Protein AF-A0A964EIQ7-F1 (afdb_monomer_lite)

Radius of gyration: 14.98 Å; chains: 1; bounding box: 35×28×40 Å

Secondary structure (DSSP, 8-state):
------HHHHHHHHHHH-S-HHHHHHHHHHHHHHHHH--SHHHHHHHHHHHHHHHHHHHT---HHHHH-TT-SSEEEEESSSSSSEEEEE-SS-HHHHHHHHHHTT------HHHHH-

pLDDT: mean 83.44, std 15.08, range [40.19, 96.5]

Structure (mmCIF, N/CA/C/O backbone):
data_AF-A0A964EIQ7-F1
#
_entry.id   AF-A0A964EIQ7-F1
#
loop_
_atom_site.group_PDB
_atom_site.id
_atom_site.type_symbol
_atom_site.label_atom_id
_atom_site.label_alt_id
_atom_site.label_comp_id
_atom_site.label_asym_id
_atom_site.label_entity_id
_atom_site.label_seq_id
_atom_site.pdbx_PDB_ins_code
_atom_site.Cartn_x
_atom_site.Cartn_y
_atom_site.Cartn_z
_atom_site.occupancy
_atom_site.B_iso_or_equiv
_atom_site.auth_seq_id
_atom_site.auth_comp_id
_atom_site.auth_asym_id
_atom_site.auth_atom_id
_atom_site.pdbx_PDB_model_num
ATOM 1 N N . MET A 1 1 ? 8.226 -14.740 2.831 1.00 40.19 1 MET A N 1
ATOM 2 C CA . MET A 1 1 ? 6.774 -14.662 3.129 1.00 40.19 1 MET A CA 1
ATOM 3 C C . MET A 1 1 ? 6.191 -16.061 2.980 1.00 40.19 1 MET A C 1
ATOM 5 O O . MET A 1 1 ? 6.785 -16.845 2.258 1.00 40.19 1 MET A O 1
ATOM 9 N N . GLY A 1 2 ? 5.149 -16.424 3.728 1.00 40.38 2 GLY A N 1
ATOM 10 C CA . GLY A 1 2 ? 4.694 -17.826 3.816 1.00 40.38 2 GLY A CA 1
ATOM 11 C C . GLY A 1 2 ? 4.204 -18.260 5.200 1.00 40.38 2 GLY A C 1
ATOM 12 O O . GLY A 1 2 ? 4.140 -19.450 5.494 1.00 40.38 2 GLY A O 1
ATOM 13 N N . LYS A 1 3 ? 3.872 -17.312 6.082 1.00 42.94 3 LYS A N 1
ATOM 14 C CA . LYS A 1 3 ? 3.161 -17.633 7.320 1.00 42.94 3 LYS A CA 1
ATOM 15 C C . LYS A 1 3 ? 1.674 -17.476 7.042 1.00 42.94 3 LYS A C 1
ATOM 17 O O . LYS A 1 3 ? 1.205 -16.345 7.024 1.00 42.94 3 LYS A O 1
ATOM 22 N N . LYS A 1 4 ? 0.958 -18.596 6.875 1.00 44.16 4 LYS A N 1
ATOM 23 C CA . LYS A 1 4 ? -0.509 -18.632 6.973 1.00 44.16 4 LYS A CA 1
ATOM 24 C C . LYS A 1 4 ? -0.906 -17.908 8.259 1.00 44.16 4 LYS A C 1
ATOM 26 O O . LYS A 1 4 ? -0.703 -18.431 9.355 1.00 44.16 4 LYS A O 1
ATOM 31 N N . GLN A 1 5 ? -1.400 -16.682 8.135 1.00 51.97 5 GLN A N 1
ATOM 32 C CA . GLN A 1 5 ? -2.032 -15.980 9.241 1.00 51.97 5 GLN A CA 1
ATOM 33 C C . GLN A 1 5 ? -3.416 -16.595 9.399 1.00 51.97 5 GLN A C 1
ATOM 35 O O . GLN A 1 5 ? -4.237 -16.564 8.485 1.00 51.97 5 GLN A O 1
ATOM 40 N N . ASP A 1 6 ? -3.644 -17.225 10.547 1.00 56.03 6 ASP A N 1
ATOM 41 C CA . ASP A 1 6 ? -4.929 -17.826 10.865 1.00 56.03 6 ASP A CA 1
ATOM 42 C C . ASP A 1 6 ? -5.976 -16.705 10.886 1.00 56.03 6 ASP A C 1
ATOM 44 O O . ASP A 1 6 ? -5.960 -15.846 11.772 1.00 56.03 6 ASP A O 1
ATOM 48 N N . SER A 1 7 ? -6.876 -16.67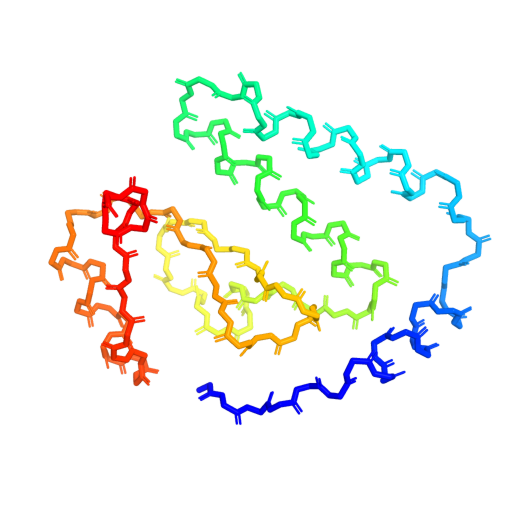1 9.894 1.00 55.25 7 SER A N 1
ATOM 49 C CA . SER A 1 7 ? -7.900 -15.622 9.763 1.00 55.25 7 SER A CA 1
ATOM 50 C C . SER A 1 7 ? -8.730 -15.467 11.043 1.00 55.25 7 SER A C 1
ATOM 52 O O . SER A 1 7 ? -9.255 -14.391 11.332 1.00 55.25 7 SER A O 1
ATOM 54 N N . ARG A 1 8 ? -8.798 -16.524 11.867 1.00 56.19 8 ARG A N 1
ATOM 55 C CA . ARG A 1 8 ? -9.430 -16.508 13.189 1.00 56.19 8 ARG A CA 1
ATOM 56 C C . ARG A 1 8 ? -8.726 -15.576 14.176 1.00 56.19 8 ARG A C 1
ATOM 58 O O . ARG A 1 8 ? -9.403 -14.968 15.000 1.00 56.19 8 ARG A O 1
ATOM 65 N N . GLU A 1 9 ? -7.403 -15.440 14.119 1.00 60.94 9 GLU A N 1
ATOM 66 C CA . GLU A 1 9 ? -6.653 -14.528 14.988 1.00 60.94 9 GLU A CA 1
ATOM 67 C C . GLU A 1 9 ? -6.847 -13.062 14.587 1.00 60.94 9 GLU A C 1
ATOM 69 O O . GLU A 1 9 ? -7.072 -12.224 15.463 1.00 60.94 9 GLU A O 1
ATOM 74 N N . GLY A 1 10 ? -6.885 -12.770 13.282 1.00 60.41 10 GLY A N 1
ATOM 75 C CA . GLY A 1 10 ? -7.226 -11.438 12.769 1.00 60.41 10 GLY A CA 1
ATOM 76 C C . GLY A 1 10 ? -8.618 -10.982 13.222 1.00 60.41 10 GLY A C 1
ATOM 77 O O . GLY A 1 10 ? -8.775 -9.875 13.734 1.00 60.41 10 GLY A O 1
ATOM 78 N N . ILE A 1 11 ? -9.618 -11.873 13.155 1.00 60.91 11 ILE A N 1
ATOM 79 C CA . ILE A 1 11 ? -10.983 -11.590 13.636 1.00 60.91 11 ILE A CA 1
ATOM 80 C C . ILE A 1 11 ? -11.012 -11.367 15.156 1.00 60.91 11 ILE A C 1
ATOM 82 O O . ILE A 1 11 ? -11.724 -10.479 15.629 1.00 60.91 11 ILE A O 1
ATOM 86 N N . ARG A 1 12 ? -10.254 -12.149 15.941 1.00 63.44 12 ARG A N 1
ATOM 87 C CA . ARG A 1 12 ? -10.167 -11.963 17.402 1.00 63.44 12 ARG A CA 1
ATOM 88 C C . ARG A 1 12 ? -9.555 -10.608 17.765 1.00 63.44 12 ARG A C 1
ATOM 90 O O . ARG A 1 12 ? -10.123 -9.915 18.605 1.00 63.44 12 ARG A O 1
ATOM 97 N N . ARG A 1 13 ? -8.457 -10.207 17.111 1.00 63.91 13 ARG A N 1
ATOM 98 C CA . ARG A 1 13 ? -7.816 -8.893 17.318 1.00 63.91 13 ARG A CA 1
ATOM 99 C C . ARG A 1 13 ? -8.731 -7.739 16.923 1.00 63.91 13 ARG A C 1
ATOM 101 O O . ARG A 1 13 ? -8.927 -6.830 17.724 1.00 63.91 13 ARG A O 1
ATOM 108 N N . TYR A 1 14 ? -9.371 -7.834 15.757 1.00 63.69 14 TYR A N 1
ATOM 109 C CA . TYR A 1 14 ? -10.361 -6.854 15.303 1.00 63.69 14 TYR A CA 1
ATOM 110 C C . TYR A 1 14 ? -11.501 -6.679 16.319 1.00 63.69 14 TYR A C 1
ATOM 112 O O . TYR A 1 14 ? -11.840 -5.563 16.709 1.00 63.69 14 TYR A O 1
ATOM 120 N N . ARG A 1 15 ? -12.072 -7.790 16.811 1.00 65.62 15 ARG A N 1
ATOM 121 C CA . ARG A 1 15 ? -13.178 -7.748 17.781 1.00 65.62 15 ARG A CA 1
ATOM 122 C C . ARG A 1 15 ? -12.779 -7.146 19.129 1.00 65.62 15 ARG A C 1
ATOM 124 O O . ARG A 1 15 ? -13.649 -6.558 19.768 1.00 65.62 15 ARG A O 1
ATOM 131 N N . ALA A 1 16 ? -11.522 -7.305 19.542 1.00 63.84 16 ALA A N 1
ATOM 132 C CA . ALA A 1 16 ? -11.009 -6.814 20.818 1.00 63.84 16 ALA A CA 1
ATOM 133 C C . ALA A 1 16 ? -10.604 -5.327 20.795 1.00 63.84 16 ALA A C 1
ATOM 135 O O . ALA A 1 16 ? -10.693 -4.676 21.832 1.00 63.84 16 ALA A O 1
ATOM 136 N N . MET A 1 17 ? -10.169 -4.788 19.647 1.00 63.94 17 MET A N 1
ATOM 137 C CA . MET A 1 17 ? -9.584 -3.437 19.576 1.00 63.94 17 MET A CA 1
ATOM 138 C C . MET A 1 17 ? -10.505 -2.362 18.992 1.00 63.94 17 MET A C 1
ATOM 140 O O . MET A 1 17 ? -10.388 -1.196 19.369 1.00 63.94 17 MET A O 1
ATOM 144 N N . VAL A 1 18 ? -11.461 -2.717 18.129 1.00 63.19 18 VAL A N 1
ATOM 145 C CA . VAL A 1 18 ? -12.310 -1.712 17.473 1.00 63.19 18 VAL A CA 1
ATOM 146 C C . VAL A 1 18 ? -13.523 -1.380 18.345 1.00 63.19 18 VAL A C 1
ATOM 148 O O . VAL A 1 18 ? -14.549 -2.068 18.298 1.00 63.19 18 VAL A O 1
ATOM 151 N N . LYS A 1 19 ? -13.383 -0.319 19.153 1.00 64.62 19 LYS A N 1
ATOM 152 C CA . LYS A 1 19 ? -14.468 0.277 19.954 1.00 64.62 19 LYS A CA 1
ATOM 153 C C . LYS A 1 19 ? -15.495 1.019 19.093 1.00 64.62 19 LYS A C 1
ATOM 155 O O . LYS A 1 19 ? -16.676 0.947 19.408 1.00 64.62 19 LYS A O 1
ATOM 160 N N . ASP A 1 20 ? -15.060 1.655 18.004 1.00 69.31 20 ASP A N 1
ATOM 161 C CA . ASP A 1 20 ? -15.918 2.462 17.127 1.00 69.31 20 ASP A CA 1
ATOM 162 C C . ASP A 1 20 ? -15.978 1.874 15.709 1.00 69.31 20 ASP A C 1
ATOM 164 O O . ASP A 1 20 ? -15.262 2.258 14.784 1.00 69.31 20 ASP A O 1
ATOM 168 N N . ARG A 1 21 ? -16.766 0.803 15.569 1.00 77.75 21 ARG A N 1
ATOM 169 C CA . ARG A 1 21 ? -16.788 -0.016 14.345 1.00 77.75 21 ARG A CA 1
ATOM 170 C C . ARG A 1 21 ? -17.443 0.693 13.167 1.00 77.75 21 ARG A C 1
ATOM 172 O O . ARG A 1 21 ? -17.077 0.399 12.035 1.00 77.75 21 ARG A O 1
ATOM 179 N N . ALA A 1 22 ? -18.405 1.575 13.426 1.00 83.69 22 ALA A N 1
ATOM 180 C CA . ALA A 1 22 ? -19.161 2.252 12.380 1.00 83.69 22 ALA A CA 1
ATOM 181 C C . ALA A 1 22 ? -18.281 3.258 11.623 1.00 83.69 22 ALA A C 1
ATOM 183 O O . ALA A 1 22 ? -18.166 3.151 10.405 1.00 83.69 22 ALA A O 1
ATOM 184 N N . ASP A 1 23 ? -17.585 4.137 12.349 1.00 86.56 23 ASP A N 1
ATOM 185 C CA . ASP A 1 23 ? -16.666 5.130 11.774 1.00 86.56 23 ASP A CA 1
ATOM 186 C C . ASP A 1 23 ? -15.521 4.469 10.987 1.00 86.56 23 ASP A C 1
ATOM 188 O O . ASP A 1 23 ? -15.213 4.862 9.861 1.00 86.56 23 ASP A O 1
ATOM 192 N N . LEU A 1 24 ? -14.929 3.396 11.526 1.00 87.12 24 LEU A N 1
ATOM 193 C CA . LEU A 1 24 ? -13.888 2.657 10.810 1.00 87.12 24 LEU A CA 1
ATOM 194 C C . LEU A 1 24 ? -14.413 2.045 9.503 1.00 87.12 24 LEU A C 1
ATOM 196 O O . LEU A 1 24 ? -13.747 2.137 8.472 1.00 87.12 24 LEU A O 1
ATOM 200 N N . VAL A 1 25 ? -15.585 1.401 9.539 1.00 88.56 25 VAL A N 1
ATOM 201 C CA . VAL A 1 25 ? -16.195 0.802 8.343 1.00 88.56 25 VAL A CA 1
ATOM 202 C C . VAL A 1 25 ? -16.499 1.876 7.304 1.00 88.56 25 VAL A C 1
ATOM 204 O O . VAL A 1 25 ? -16.230 1.659 6.122 1.00 88.56 25 VAL A O 1
ATOM 207 N N . GLU A 1 26 ? -17.000 3.036 7.725 1.00 92.25 26 GLU A N 1
ATOM 208 C CA . GLU A 1 26 ? -17.256 4.169 6.839 1.00 92.25 26 GLU A CA 1
ATOM 209 C C . GLU A 1 26 ? -15.965 4.663 6.173 1.00 92.25 26 GLU A C 1
ATOM 211 O O . GLU A 1 26 ? -15.893 4.712 4.945 1.00 92.25 26 GLU A O 1
ATOM 216 N N . LYS A 1 27 ? -14.905 4.919 6.948 1.00 93.00 27 LYS A N 1
ATOM 217 C CA . LYS A 1 27 ? -13.604 5.364 6.420 1.00 93.00 27 LYS A CA 1
ATOM 218 C C . LYS A 1 27 ? -12.981 4.358 5.453 1.00 93.00 27 LYS A C 1
ATOM 220 O O . LYS A 1 27 ? -12.526 4.742 4.377 1.00 93.00 27 LYS A O 1
ATOM 225 N N . VAL A 1 28 ? -12.993 3.067 5.797 1.00 91.75 28 VAL A N 1
ATOM 226 C CA . VAL A 1 28 ? -12.497 2.002 4.905 1.00 91.75 28 VAL A CA 1
ATOM 227 C C . VAL A 1 28 ? -13.332 1.936 3.623 1.00 91.75 28 VAL A C 1
ATOM 229 O O . VAL A 1 28 ? -12.777 1.793 2.532 1.00 91.75 28 VAL A O 1
ATOM 232 N N . THR A 1 29 ? -14.654 2.094 3.728 1.00 92.31 29 THR A N 1
ATOM 233 C CA . THR A 1 29 ? -15.558 2.121 2.567 1.00 92.31 29 THR A CA 1
ATOM 234 C C . THR A 1 29 ? -15.262 3.309 1.658 1.00 92.31 29 THR A C 1
ATOM 236 O O . THR A 1 29 ? -15.187 3.137 0.443 1.00 92.31 29 THR A O 1
ATOM 239 N N . LEU A 1 30 ? -15.055 4.501 2.223 1.00 95.62 30 LEU A N 1
ATOM 240 C CA . LEU A 1 30 ? -14.707 5.705 1.468 1.00 95.62 30 LEU A CA 1
ATOM 241 C C . LEU A 1 30 ? -13.378 5.541 0.727 1.00 95.62 30 LEU A C 1
ATOM 243 O O . LEU A 1 30 ? -13.319 5.804 -0.470 1.00 95.62 30 LEU A O 1
ATOM 247 N N . LEU A 1 31 ? -12.342 5.029 1.396 1.00 95.50 31 LEU A N 1
ATOM 248 C CA . LEU A 1 31 ? -11.051 4.763 0.754 1.00 95.50 31 LEU A CA 1
ATOM 249 C C . LEU A 1 31 ? -11.158 3.691 -0.336 1.00 95.50 31 LEU A C 1
ATOM 251 O O . LEU A 1 31 ? -10.514 3.801 -1.373 1.00 95.50 31 LEU A O 1
ATOM 255 N N . THR A 1 32 ? -11.993 2.670 -0.134 1.00 91.88 32 THR A N 1
ATOM 256 C CA . THR A 1 32 ? -12.242 1.648 -1.161 1.00 91.88 32 THR A CA 1
ATOM 257 C C . THR A 1 32 ? -12.918 2.248 -2.392 1.00 91.88 32 THR A C 1
ATOM 259 O O . THR A 1 32 ? -12.514 1.947 -3.509 1.00 91.88 32 THR A O 1
ATOM 262 N N . LYS A 1 33 ? -13.914 3.126 -2.211 1.00 94.31 33 LYS A N 1
ATOM 263 C CA . LYS A 1 33 ? -14.542 3.850 -3.327 1.00 94.31 33 LYS A CA 1
ATOM 264 C C . LYS A 1 33 ? -13.543 4.758 -4.037 1.00 94.31 33 LYS A C 1
ATOM 266 O O . LYS A 1 33 ? -13.466 4.714 -5.257 1.00 94.31 33 LYS A O 1
ATOM 271 N N . ALA A 1 34 ? -12.726 5.490 -3.282 1.00 94.81 34 ALA A N 1
ATOM 272 C CA . ALA A 1 34 ? -11.681 6.332 -3.850 1.00 94.81 34 ALA A CA 1
ATOM 273 C C . ALA A 1 34 ? -10.687 5.517 -4.697 1.00 94.81 34 ALA A C 1
ATOM 275 O O . ALA A 1 34 ? -10.371 5.939 -5.799 1.00 94.81 34 ALA A O 1
ATOM 276 N N . LEU A 1 35 ? -10.281 4.312 -4.263 1.00 92.44 35 LEU A N 1
ATOM 277 C CA . LEU A 1 35 ? -9.437 3.420 -5.078 1.00 92.44 35 LEU A CA 1
ATOM 278 C C . LEU A 1 35 ? -10.079 3.046 -6.419 1.00 92.44 35 LEU A C 1
ATOM 280 O O . LEU A 1 35 ? -9.366 2.908 -7.407 1.00 92.44 35 LEU A O 1
ATOM 284 N N . LEU A 1 36 ? -11.401 2.851 -6.448 1.00 91.81 36 LEU A N 1
ATOM 285 C CA . LEU A 1 36 ? -12.142 2.520 -7.671 1.00 91.81 36 LEU A CA 1
ATOM 286 C C . LEU A 1 36 ? -12.307 3.728 -8.603 1.00 91.81 36 LEU A C 1
ATOM 288 O O . LEU A 1 36 ? -12.473 3.553 -9.807 1.00 91.81 36 LEU A O 1
ATOM 292 N N . GLU A 1 37 ? -12.303 4.938 -8.046 1.00 93.94 37 GLU A N 1
ATOM 293 C CA . GLU A 1 37 ? -12.517 6.190 -8.777 1.00 93.94 37 GLU A CA 1
ATOM 294 C C . GLU A 1 37 ? -11.209 6.869 -9.216 1.00 93.94 37 GLU A C 1
ATOM 296 O O . GLU A 1 37 ? -11.250 7.733 -10.097 1.00 93.94 37 GLU A O 1
ATOM 301 N N . SER A 1 38 ? -10.064 6.484 -8.639 1.00 93.62 38 SER A N 1
ATOM 302 C CA . SER A 1 38 ? -8.737 6.990 -9.004 1.00 93.62 38 SER A CA 1
ATOM 303 C C . SER A 1 38 ? -8.454 6.820 -10.498 1.00 93.62 38 SER A C 1
ATOM 305 O O . SER A 1 38 ? -8.675 5.753 -11.072 1.00 93.62 38 SER A O 1
ATOM 307 N N . ARG A 1 39 ? -7.929 7.876 -11.131 1.00 92.75 39 ARG A N 1
ATOM 308 C CA . ARG A 1 39 ? -7.657 7.918 -12.582 1.00 92.75 39 ARG A CA 1
ATOM 309 C C . ARG A 1 39 ? -6.179 8.021 -12.940 1.00 92.75 39 ARG A C 1
ATOM 311 O O . ARG A 1 39 ? -5.842 8.013 -14.119 1.00 92.75 39 ARG A O 1
ATOM 318 N N . ASP A 1 40 ? -5.325 8.118 -11.936 1.00 94.06 40 ASP A N 1
ATOM 319 C CA . ASP A 1 40 ? -3.882 8.222 -12.067 1.00 94.06 40 ASP A CA 1
ATOM 320 C C . ASP A 1 40 ? -3.193 7.405 -10.969 1.00 94.06 40 ASP A C 1
ATOM 322 O O . ASP A 1 40 ? -3.769 7.105 -9.915 1.00 94.06 40 ASP A O 1
ATOM 326 N N . GLU A 1 41 ? -1.958 7.012 -11.260 1.00 91.50 41 GLU A N 1
ATOM 327 C CA . GLU A 1 41 ? -1.162 6.127 -10.414 1.00 91.50 41 GLU A CA 1
ATOM 328 C C . GLU A 1 41 ? -0.806 6.774 -9.074 1.00 91.50 41 GLU A C 1
ATOM 330 O O . GLU A 1 41 ? -0.833 6.093 -8.048 1.00 91.50 41 GLU A O 1
ATOM 335 N N . ASP A 1 42 ? -0.540 8.081 -9.056 1.00 92.56 42 ASP A N 1
ATOM 336 C CA . ASP A 1 42 ? -0.167 8.805 -7.841 1.00 92.56 42 ASP A CA 1
ATOM 337 C C . ASP A 1 42 ? -1.322 8.802 -6.834 1.00 92.56 42 ASP A C 1
ATOM 339 O O . ASP A 1 42 ? -1.168 8.315 -5.708 1.00 92.56 42 ASP A O 1
ATOM 343 N N . THR A 1 43 ? -2.513 9.227 -7.265 1.00 94.75 43 THR A N 1
ATOM 344 C CA . THR A 1 43 ? -3.728 9.219 -6.442 1.00 94.75 43 THR A CA 1
ATOM 345 C C . THR A 1 43 ? -4.070 7.800 -5.995 1.00 94.75 43 THR A C 1
ATOM 347 O O . THR A 1 43 ? -4.357 7.564 -4.820 1.00 94.75 43 THR A O 1
ATOM 350 N N . PHE A 1 44 ? -4.015 6.816 -6.899 1.00 95.19 44 PHE A N 1
ATOM 351 C CA . PHE A 1 44 ? -4.240 5.414 -6.536 1.00 95.19 44 PHE A CA 1
ATOM 352 C C . PHE A 1 44 ? -3.252 4.939 -5.459 1.00 95.19 44 PHE A C 1
ATOM 354 O O . PHE A 1 44 ? -3.650 4.316 -4.471 1.00 95.19 44 PHE A O 1
ATOM 361 N N . GLY A 1 45 ? -1.970 5.273 -5.610 1.00 95.69 45 GLY A N 1
ATOM 362 C CA . GLY A 1 45 ? -0.911 4.939 -4.667 1.00 95.69 45 GLY A CA 1
ATOM 363 C C . GLY A 1 45 ? -1.101 5.575 -3.288 1.00 95.69 45 GLY A C 1
ATOM 364 O O . GLY A 1 45 ? -0.899 4.906 -2.268 1.00 95.69 45 GLY A O 1
ATOM 365 N N . GLU A 1 46 ? -1.512 6.841 -3.233 1.00 95.62 46 GLU A N 1
ATOM 366 C CA . GLU A 1 46 ? -1.802 7.552 -1.983 1.00 95.62 46 GLU A CA 1
ATOM 367 C C . GLU A 1 46 ? -2.999 6.953 -1.246 1.00 95.62 46 GLU A C 1
ATOM 369 O O . GLU A 1 46 ? -2.894 6.621 -0.059 1.00 95.62 46 GLU A O 1
ATOM 374 N N . VAL A 1 47 ? -4.113 6.735 -1.951 1.00 96.38 47 VAL A N 1
ATOM 375 C CA . VAL A 1 47 ? -5.307 6.111 -1.365 1.00 96.38 47 VAL A CA 1
ATOM 376 C C . VAL A 1 47 ? -4.984 4.686 -0.902 1.00 96.38 47 VAL A C 1
ATOM 378 O O . VAL A 1 47 ? -5.426 4.256 0.168 1.00 96.38 47 VAL A O 1
ATOM 381 N N . MET A 1 48 ? -4.148 3.956 -1.646 1.00 95.31 48 MET A N 1
ATOM 382 C CA . MET A 1 48 ? -3.706 2.614 -1.276 1.00 95.31 48 MET A CA 1
ATOM 383 C C . MET A 1 48 ? -2.909 2.605 0.033 1.00 95.31 48 MET A C 1
ATOM 385 O O . MET A 1 48 ? -3.160 1.745 0.887 1.00 95.31 48 MET A O 1
ATOM 389 N N . ALA A 1 49 ? 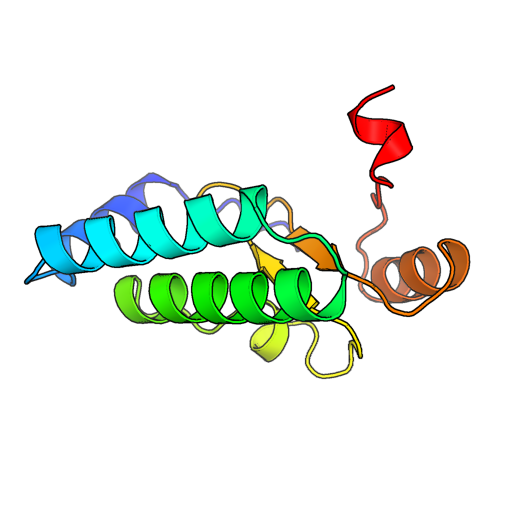-1.988 3.556 0.203 1.00 95.31 49 ALA A N 1
ATOM 390 C CA . ALA A 1 49 ? -1.199 3.714 1.421 1.00 95.31 49 ALA A CA 1
ATOM 391 C C . ALA A 1 49 ? -2.067 4.134 2.614 1.00 95.31 49 ALA A C 1
ATOM 393 O O . ALA A 1 49 ? -1.961 3.543 3.691 1.00 95.31 49 ALA A O 1
ATOM 394 N N . ALA A 1 50 ? -2.975 5.096 2.414 1.00 95.94 50 ALA A N 1
ATOM 395 C CA . ALA A 1 50 ? -3.929 5.523 3.434 1.00 95.94 50 ALA A CA 1
ATOM 396 C C . ALA A 1 50 ? -4.809 4.353 3.899 1.00 95.94 50 ALA A C 1
ATOM 398 O O . ALA A 1 50 ? -5.008 4.153 5.098 1.00 95.94 50 ALA A O 1
ATOM 399 N N . HIS A 1 51 ? -5.271 3.527 2.958 1.00 95.00 51 HIS A N 1
ATOM 400 C CA . HIS A 1 51 ? -6.050 2.335 3.264 1.00 95.00 51 HIS A CA 1
ATOM 401 C C . HIS A 1 51 ? -5.237 1.290 4.041 1.00 95.00 51 HIS A C 1
ATOM 403 O O . HIS A 1 51 ? -5.760 0.692 4.981 1.00 95.00 51 HIS A O 1
ATOM 409 N N . GLU A 1 52 ? -3.993 1.002 3.648 1.00 94.50 52 GLU A N 1
ATOM 410 C CA . GLU A 1 52 ? -3.136 0.058 4.386 1.00 94.50 52 GLU A CA 1
ATOM 411 C C . GLU A 1 52 ? -2.888 0.546 5.819 1.00 94.50 52 GLU A C 1
ATOM 413 O O . GLU A 1 52 ? -3.029 -0.230 6.763 1.00 94.50 52 GLU A O 1
ATOM 418 N N . LYS A 1 53 ? -2.596 1.841 5.990 1.00 93.88 53 LYS A N 1
ATOM 419 C CA . LYS A 1 53 ? -2.359 2.453 7.300 1.00 93.88 53 LYS A CA 1
ATOM 420 C C . LYS A 1 53 ? -3.591 2.384 8.201 1.00 93.88 53 LYS A C 1
ATOM 422 O O . LYS A 1 53 ? -3.479 1.897 9.321 1.00 93.88 53 LYS A O 1
ATOM 427 N N . LEU A 1 54 ? -4.759 2.802 7.707 1.00 92.19 54 LEU A N 1
ATOM 428 C CA . LEU A 1 54 ? -6.004 2.797 8.485 1.00 92.19 54 LEU A CA 1
ATOM 429 C C . LEU A 1 54 ? -6.345 1.393 9.001 1.00 92.19 54 LEU A C 1
ATOM 431 O O . LEU A 1 54 ? -6.732 1.219 10.158 1.00 92.19 54 LEU A O 1
ATOM 435 N N . VAL A 1 55 ? -6.198 0.374 8.150 1.00 88.38 55 VAL A N 1
ATOM 436 C CA . VAL A 1 55 ? -6.483 -1.001 8.567 1.00 88.38 55 VAL A CA 1
ATOM 437 C C . VAL A 1 55 ? -5.393 -1.545 9.490 1.00 88.38 55 VAL A C 1
ATOM 439 O O . VAL A 1 55 ? -5.711 -2.222 10.469 1.00 88.38 55 VAL A O 1
ATOM 442 N N . GLY A 1 56 ? -4.126 -1.213 9.234 1.00 88.62 56 GLY A N 1
ATOM 443 C CA . GLY A 1 56 ? -3.019 -1.521 10.135 1.00 88.62 56 GLY A CA 1
ATOM 444 C C . GLY A 1 56 ? -3.270 -0.986 11.546 1.00 88.62 56 GLY A C 1
ATOM 445 O O . GLY A 1 56 ? -3.233 -1.752 12.506 1.00 88.62 56 GLY A O 1
ATOM 446 N N . GLU A 1 57 ? -3.643 0.288 11.673 1.00 88.31 57 GLU A N 1
ATOM 447 C CA . GLU A 1 57 ? -3.988 0.933 12.947 1.00 88.31 57 GLU A CA 1
ATOM 448 C C . GLU A 1 57 ? -5.151 0.226 13.653 1.00 88.31 57 GLU A C 1
ATOM 450 O O . GLU A 1 57 ? -5.042 -0.126 14.829 1.00 88.31 57 GLU A O 1
ATOM 455 N N . ALA A 1 58 ? -6.234 -0.068 12.927 1.00 85.50 58 ALA A N 1
ATOM 456 C CA . ALA A 1 58 ? -7.390 -0.771 13.481 1.00 85.50 58 ALA A CA 1
ATOM 457 C C . ALA A 1 58 ? -7.068 -2.190 13.989 1.00 85.50 58 ALA A C 1
ATOM 459 O O . ALA A 1 58 ? -7.732 -2.697 14.898 1.00 85.50 58 ALA A O 1
ATOM 460 N N . LEU A 1 59 ? -6.065 -2.844 13.398 1.00 82.81 59 LEU A N 1
ATOM 461 C CA . LEU A 1 59 ? -5.642 -4.205 13.735 1.00 82.81 59 LEU A CA 1
ATOM 462 C C . LEU A 1 59 ? -4.385 -4.258 14.613 1.00 82.81 59 LEU A C 1
ATOM 464 O O . LEU A 1 59 ? -3.969 -5.357 14.993 1.00 82.81 59 LEU A O 1
ATOM 468 N N . GLY A 1 60 ? -3.790 -3.109 14.954 1.00 84.62 60 GLY A N 1
ATOM 469 C CA . GLY A 1 60 ? -2.513 -3.028 15.668 1.00 84.62 60 GLY A CA 1
ATOM 470 C C . GLY A 1 60 ? -1.360 -3.684 14.900 1.00 84.62 60 GLY A C 1
ATOM 471 O O . GLY A 1 60 ? -0.498 -4.332 15.496 1.00 84.62 60 GLY A O 1
ATOM 472 N N . LEU A 1 61 ? -1.380 -3.587 13.571 1.00 85.12 61 LEU A N 1
ATOM 473 C CA . LEU A 1 61 ? -0.385 -4.144 12.663 1.00 85.12 61 LEU A CA 1
ATOM 474 C C . LEU A 1 61 ? 0.379 -3.014 11.970 1.00 85.12 61 LEU A C 1
ATOM 476 O O . LEU A 1 61 ? -0.210 -2.048 11.497 1.00 85.12 61 LEU A O 1
ATOM 480 N N . GLN A 1 62 ? 1.697 -3.167 11.869 1.00 89.12 62 GLN A N 1
ATOM 481 C CA . GLN A 1 62 ? 2.525 -2.278 11.056 1.00 89.12 62 GLN A CA 1
ATOM 482 C C . GLN A 1 62 ? 2.246 -2.523 9.559 1.00 89.12 62 GLN A C 1
ATOM 484 O O . GLN A 1 62 ? 2.167 -3.697 9.170 1.00 89.12 62 GLN A O 1
ATOM 489 N N . PRO A 1 63 ? 2.155 -1.470 8.721 1.00 91.81 63 PRO A N 1
ATOM 490 C CA . PRO A 1 63 ? 2.013 -1.601 7.273 1.00 91.81 63 PRO A CA 1
ATOM 491 C C . PRO A 1 63 ? 3.038 -2.556 6.654 1.00 91.81 63 PRO A C 1
ATOM 493 O O . PRO A 1 63 ? 4.221 -2.562 7.019 1.00 91.81 63 PRO A O 1
ATOM 496 N N . VAL A 1 64 ? 2.599 -3.362 5.680 1.00 91.62 64 VAL A N 1
ATOM 497 C CA . VAL A 1 64 ? 3.456 -4.389 5.061 1.00 91.62 64 VAL A CA 1
ATOM 498 C C . VAL A 1 64 ? 4.701 -3.789 4.394 1.00 91.62 64 VAL A C 1
ATOM 500 O O . VAL A 1 64 ? 5.782 -4.380 4.475 1.00 91.62 64 VAL A O 1
ATOM 503 N N . GLN A 1 65 ? 4.568 -2.603 3.787 1.00 93.75 65 GLN A N 1
ATOM 504 C CA . GLN A 1 65 ? 5.674 -1.894 3.143 1.00 93.75 65 GLN A CA 1
ATOM 505 C C . GLN A 1 65 ? 6.750 -1.518 4.159 1.00 93.75 65 GLN A C 1
ATOM 507 O O . GLN A 1 65 ? 7.903 -1.892 3.990 1.00 93.75 65 GLN A O 1
ATOM 512 N N . GLU A 1 66 ? 6.368 -0.868 5.258 1.00 93.94 66 GLU A N 1
ATOM 513 C CA . GLU A 1 66 ? 7.302 -0.468 6.316 1.00 93.94 66 GLU A CA 1
ATOM 514 C C . GLU A 1 66 ? 8.024 -1.674 6.925 1.00 93.94 66 GLU A C 1
ATOM 516 O O . GLU A 1 66 ? 9.197 -1.599 7.283 1.00 93.94 66 GLU A O 1
ATOM 521 N N . LYS A 1 67 ? 7.321 -2.803 7.058 1.00 91.50 67 LYS A N 1
ATOM 522 C CA . LYS A 1 67 ? 7.856 -3.996 7.717 1.00 91.50 67 LYS A CA 1
ATOM 523 C C . LYS A 1 67 ? 8.805 -4.815 6.844 1.00 91.50 67 LYS A C 1
ATOM 525 O O . LYS A 1 67 ? 9.755 -5.393 7.369 1.00 91.50 67 LYS A O 1
ATOM 530 N N . TYR A 1 68 ? 8.525 -4.931 5.548 1.00 91.44 68 TYR A N 1
ATOM 531 C CA . TYR A 1 68 ? 9.221 -5.882 4.670 1.00 91.44 68 TYR A CA 1
ATOM 532 C C . TYR A 1 68 ? 9.881 -5.244 3.444 1.00 91.44 68 TYR A C 1
ATOM 534 O O . TYR A 1 68 ? 10.804 -5.835 2.877 1.00 91.44 68 TYR A O 1
ATOM 542 N N . PHE A 1 69 ? 9.442 -4.051 3.046 1.00 94.31 69 PHE A N 1
ATOM 543 C CA . PHE A 1 69 ? 9.852 -3.378 1.813 1.00 94.31 69 PHE A CA 1
ATOM 544 C C . PHE A 1 69 ? 10.129 -1.876 2.014 1.00 94.31 69 PHE A C 1
ATOM 546 O O . PHE A 1 69 ? 9.640 -1.058 1.230 1.00 94.31 69 PHE A O 1
ATOM 553 N N . PRO A 1 70 ? 10.893 -1.477 3.051 1.00 95.50 70 PRO A N 1
ATOM 554 C CA . PRO A 1 70 ? 11.158 -0.061 3.317 1.00 95.50 70 PRO A CA 1
ATOM 555 C C . PRO A 1 70 ? 11.951 0.617 2.187 1.00 95.50 70 PRO A C 1
ATOM 557 O O . PRO A 1 70 ? 11.956 1.836 2.078 1.00 95.50 70 PRO A O 1
ATOM 560 N N . ASP A 1 71 ? 12.620 -0.178 1.348 1.00 96.06 71 ASP A N 1
ATOM 561 C CA . ASP A 1 71 ? 13.427 0.228 0.199 1.00 96.06 71 ASP A CA 1
ATOM 562 C C . ASP A 1 71 ? 12.659 0.216 -1.136 1.00 96.06 71 ASP A C 1
ATOM 564 O O . ASP A 1 71 ? 13.228 0.565 -2.169 1.00 96.06 71 ASP A O 1
ATOM 568 N N . PHE A 1 72 ? 11.386 -0.198 -1.154 1.00 96.25 72 PHE A N 1
ATOM 569 C CA . PHE A 1 72 ? 10.596 -0.195 -2.384 1.00 96.25 72 PHE A CA 1
ATOM 570 C C . PHE A 1 72 ? 10.084 1.222 -2.692 1.00 96.25 72 PHE A C 1
ATOM 572 O O . PHE A 1 72 ? 9.364 1.788 -1.867 1.00 96.25 72 PHE A O 1
ATOM 579 N N . PRO A 1 73 ? 10.385 1.792 -3.875 1.00 94.69 73 PRO A N 1
ATOM 580 C CA . PRO A 1 73 ? 10.046 3.185 -4.188 1.00 94.69 73 PRO A CA 1
ATOM 581 C C . PRO A 1 73 ? 8.557 3.406 -4.483 1.00 94.69 73 PRO A C 1
ATOM 583 O O . PRO A 1 73 ? 8.098 4.544 -4.539 1.00 94.69 73 PRO A O 1
ATOM 586 N N . GLY A 1 74 ? 7.806 2.326 -4.704 1.00 95.31 74 GLY A N 1
ATOM 587 C CA . GLY A 1 74 ? 6.385 2.378 -5.006 1.00 95.31 74 GLY A CA 1
ATOM 588 C C . GLY A 1 74 ? 5.491 2.403 -3.768 1.00 95.31 74 GLY A C 1
ATOM 589 O O . GLY A 1 74 ? 5.850 2.903 -2.696 1.00 95.31 74 GLY A O 1
ATOM 590 N N . ARG A 1 75 ? 4.292 1.844 -3.919 1.00 96.50 75 ARG A N 1
ATOM 591 C CA . ARG A 1 75 ? 3.323 1.667 -2.834 1.00 96.50 75 ARG A CA 1
ATOM 592 C C . ARG A 1 75 ? 2.950 0.200 -2.728 1.00 96.50 75 ARG A C 1
ATOM 594 O O . ARG A 1 75 ? 2.757 -0.457 -3.749 1.00 96.50 75 ARG A O 1
ATOM 601 N N . ILE A 1 76 ? 2.838 -0.317 -1.509 1.00 94.38 76 ILE A N 1
ATOM 602 C CA . ILE A 1 76 ? 2.431 -1.702 -1.261 1.00 94.38 76 ILE A CA 1
ATOM 603 C C . ILE A 1 76 ? 1.308 -1.730 -0.230 1.00 94.38 76 ILE A C 1
ATOM 605 O O . ILE A 1 76 ? 1.424 -1.136 0.841 1.00 94.38 76 ILE A O 1
ATOM 609 N N . LYS A 1 77 ? 0.253 -2.490 -0.531 1.00 91.38 77 LYS A N 1
ATOM 610 C CA . LYS A 1 77 ? -0.755 -2.899 0.451 1.00 91.38 77 LYS A CA 1
ATOM 611 C C . LYS A 1 77 ? -0.841 -4.417 0.562 1.00 91.38 77 LYS A C 1
ATOM 613 O O . LYS A 1 77 ? -0.502 -5.152 -0.368 1.00 91.38 77 LYS A O 1
ATOM 618 N N . SER A 1 78 ? -1.357 -4.886 1.687 1.00 90.19 78 SER A N 1
ATOM 619 C CA . SER A 1 78 ? -1.701 -6.291 1.886 1.00 90.19 78 SER A CA 1
ATOM 620 C C . SER A 1 78 ? -2.994 -6.676 1.144 1.00 90.19 78 SER A C 1
ATOM 622 O O . SER A 1 78 ? -3.914 -5.866 1.007 1.00 90.19 78 SER A O 1
ATOM 624 N N . LEU A 1 79 ? -3.064 -7.922 0.658 1.00 84.94 79 LEU A N 1
ATOM 625 C CA . LEU A 1 79 ? -4.276 -8.552 0.123 1.00 84.94 79 LEU A CA 1
ATOM 626 C C . LEU A 1 79 ? -4.631 -9.807 0.944 1.00 84.94 79 LEU A C 1
ATOM 628 O O . LEU A 1 79 ? -3.751 -10.524 1.427 1.00 84.94 79 LEU A O 1
ATOM 632 N N . GLY A 1 8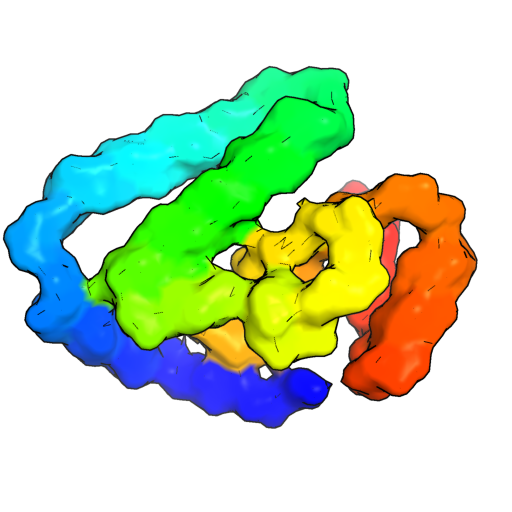0 ? -5.928 -10.097 1.083 1.00 70.62 80 GLY A N 1
ATOM 633 C CA . GLY A 1 80 ? -6.431 -11.253 1.837 1.00 70.62 80 GLY A CA 1
ATOM 634 C C . GLY A 1 80 ? -6.666 -10.953 3.319 1.00 70.62 80 GLY A C 1
ATOM 635 O O . GLY A 1 80 ? -6.910 -9.808 3.686 1.00 70.62 80 GLY A O 1
ATOM 636 N N . ALA A 1 81 ? -6.629 -11.978 4.180 1.00 57.44 81 ALA A N 1
ATOM 637 C CA . ALA A 1 81 ? -6.919 -11.868 5.616 1.00 57.44 81 ALA A CA 1
ATOM 638 C C . ALA A 1 81 ? -5.807 -11.147 6.409 1.00 57.44 81 ALA A C 1
ATOM 640 O O . ALA A 1 81 ? -5.239 -11.707 7.344 1.00 57.44 81 ALA A O 1
ATOM 641 N N . TRP A 1 82 ? -5.514 -9.904 6.013 1.00 58.12 82 TRP A N 1
ATOM 642 C CA . TRP A 1 82 ? -4.756 -8.893 6.750 1.00 58.12 82 TRP A CA 1
ATOM 643 C C . TRP A 1 82 ? -3.429 -9.412 7.317 1.00 58.12 82 TRP A C 1
ATOM 645 O O . TRP A 1 82 ? -3.125 -9.216 8.492 1.00 58.12 82 TRP A O 1
ATOM 655 N N . GLY A 1 83 ? -2.667 -10.144 6.492 1.00 49.41 83 GLY A N 1
ATOM 656 C CA . GLY A 1 83 ? -1.555 -10.943 7.013 1.00 49.41 83 GLY A CA 1
ATOM 657 C C . GLY A 1 83 ? -0.578 -11.606 6.035 1.00 49.41 83 GLY A C 1
ATOM 658 O O . GLY A 1 83 ? 0.389 -12.198 6.509 1.00 49.41 83 GLY A O 1
ATOM 659 N N . GLY A 1 84 ? -0.730 -11.473 4.712 1.00 54.53 84 GLY A N 1
ATOM 660 C CA . GLY A 1 84 ? 0.415 -11.673 3.808 1.00 54.53 84 GLY A CA 1
ATOM 661 C C . GLY A 1 84 ? 0.554 -13.023 3.103 1.00 54.53 84 GLY A C 1
ATOM 662 O O . GLY A 1 84 ? 1.658 -13.571 3.071 1.00 54.53 84 GLY A O 1
ATOM 663 N N . ASP A 1 85 ? -0.518 -13.496 2.465 1.00 71.56 85 ASP A N 1
ATOM 664 C CA . ASP A 1 85 ? -0.368 -14.457 1.360 1.00 71.56 85 ASP A CA 1
ATOM 665 C C . ASP A 1 85 ? -0.052 -13.728 0.045 1.00 71.56 85 ASP A C 1
ATOM 667 O O . ASP A 1 85 ? 0.796 -14.175 -0.723 1.00 71.56 85 ASP A O 1
ATOM 671 N N . PHE A 1 86 ? -0.662 -12.556 -0.167 1.00 84.56 86 PHE A N 1
ATOM 672 C CA . PHE A 1 86 ? -0.430 -11.714 -1.337 1.00 84.56 86 PHE A CA 1
ATOM 673 C C . PHE A 1 86 ? -0.278 -10.246 -0.943 1.00 84.56 86 PHE A C 1
ATOM 675 O O . PHE A 1 86 ? -0.800 -9.782 0.076 1.00 84.56 86 PHE A O 1
ATOM 682 N N . ILE A 1 87 ? 0.436 -9.511 -1.785 1.00 91.25 87 ILE A N 1
ATOM 683 C CA . ILE A 1 87 ? 0.544 -8.059 -1.726 1.00 91.25 87 ILE A CA 1
ATOM 684 C C . ILE A 1 87 ? 0.115 -7.489 -3.072 1.00 91.25 87 ILE A C 1
ATOM 686 O O . ILE A 1 87 ? 0.335 -8.1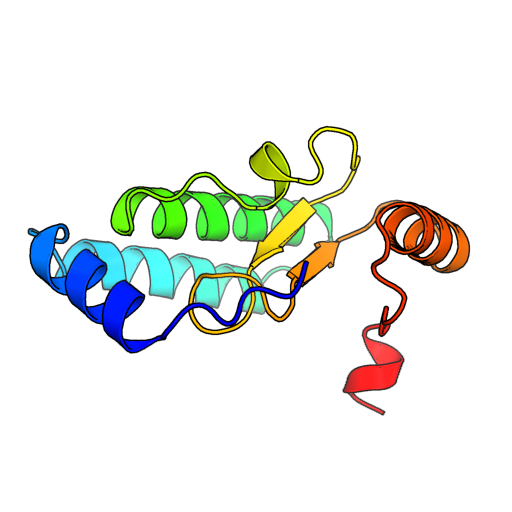12 -4.109 1.00 91.25 87 ILE A O 1
ATOM 690 N N . LEU A 1 88 ? -0.469 -6.299 -3.042 1.00 92.50 88 LEU A N 1
ATOM 691 C CA . LEU A 1 88 ? -0.619 -5.466 -4.224 1.00 92.50 88 LEU A CA 1
ATOM 692 C C . LEU A 1 88 ? 0.494 -4.425 -4.189 1.00 92.50 88 LEU A C 1
ATOM 694 O O . LEU A 1 88 ? 0.648 -3.728 -3.184 1.00 92.50 88 LEU A O 1
ATOM 698 N N . ALA A 1 89 ? 1.261 -4.338 -5.270 1.00 94.50 89 ALA A N 1
ATOM 699 C CA . ALA A 1 89 ? 2.347 -3.385 -5.414 1.00 94.50 89 ALA A CA 1
ATOM 700 C C . ALA A 1 89 ? 2.097 -2.498 -6.635 1.00 94.50 89 ALA A C 1
ATOM 702 O O . ALA A 1 89 ? 1.993 -2.997 -7.752 1.00 94.50 89 ALA A O 1
ATOM 703 N N . LEU A 1 90 ? 2.048 -1.189 -6.410 1.00 95.38 90 LEU A N 1
ATOM 704 C CA . LEU A 1 90 ? 2.140 -0.184 -7.460 1.00 95.38 90 LEU A CA 1
ATOM 705 C C . LEU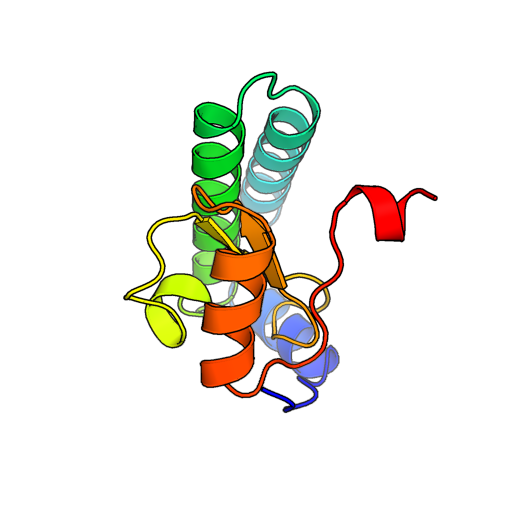 A 1 90 ? 3.616 0.184 -7.602 1.00 95.38 90 LEU A C 1
ATOM 707 O O . LEU A 1 90 ? 4.219 0.671 -6.642 1.00 95.38 90 LEU A O 1
ATOM 711 N N . SER A 1 91 ? 4.209 -0.104 -8.757 1.00 94.94 91 SER A N 1
ATOM 712 C CA . SER A 1 91 ? 5.643 0.057 -8.993 1.00 94.94 91 SER A CA 1
ATOM 713 C C . SER A 1 91 ? 5.905 1.169 -10.005 1.00 94.94 91 SER A C 1
ATOM 715 O O . SER A 1 91 ? 5.289 1.140 -11.061 1.00 94.94 91 SER A O 1
ATOM 717 N N . PRO A 1 92 ? 6.859 2.081 -9.741 1.00 93.44 92 PRO A N 1
ATOM 718 C CA . PRO A 1 92 ? 7.310 3.056 -10.734 1.00 93.44 92 PRO A CA 1
ATOM 719 C C . PRO A 1 92 ? 8.320 2.458 -11.731 1.00 93.44 92 PRO A C 1
ATOM 721 O O . PRO A 1 92 ? 8.900 3.177 -12.540 1.00 93.44 92 PRO A O 1
ATOM 724 N N . TRP A 1 93 ? 8.631 1.165 -11.615 1.00 93.94 93 TRP A N 1
ATOM 725 C CA . TRP A 1 93 ? 9.564 0.477 -12.496 1.00 93.94 93 TRP A CA 1
ATOM 726 C C . TRP A 1 93 ? 8.820 -0.277 -13.588 1.00 93.94 93 TRP A C 1
ATOM 728 O O . TRP A 1 93 ? 7.717 -0.774 -13.379 1.00 93.94 93 TRP A O 1
ATOM 738 N N . GLU A 1 94 ? 9.507 -0.467 -14.710 1.00 90.88 94 GLU A N 1
ATOM 739 C CA . GLU A 1 94 ? 9.135 -1.469 -15.703 1.00 90.88 94 GLU A CA 1
ATOM 740 C C . GLU A 1 94 ? 9.001 -2.859 -15.063 1.00 90.88 94 GLU A C 1
ATOM 742 O O . GLU A 1 94 ? 9.716 -3.200 -14.111 1.00 90.88 94 GLU A O 1
ATOM 747 N N . SER A 1 95 ? 8.137 -3.696 -15.645 1.00 89.31 95 SER A N 1
ATOM 748 C CA . SER A 1 95 ? 7.760 -5.011 -15.101 1.00 89.31 95 SER A CA 1
ATOM 749 C C . SER A 1 95 ? 8.959 -5.875 -14.684 1.00 89.31 95 SER A C 1
ATOM 751 O O . SER A 1 95 ? 8.930 -6.519 -13.634 1.00 89.31 95 SER A O 1
ATOM 753 N N . GLU A 1 96 ? 10.038 -5.866 -15.470 1.00 91.06 96 GLU A N 1
ATOM 754 C CA . GLU A 1 96 ? 11.250 -6.642 -15.187 1.00 91.06 96 GLU A CA 1
ATOM 755 C C . GLU A 1 96 ? 11.972 -6.165 -13.915 1.00 91.06 96 GLU A C 1
ATOM 757 O O . GLU A 1 96 ? 12.416 -6.977 -13.102 1.00 91.06 96 GLU A O 1
ATOM 762 N N . GLY A 1 97 ? 12.038 -4.849 -13.687 1.00 94.06 97 GLY A N 1
ATOM 763 C CA . GLY A 1 97 ? 12.632 -4.273 -12.478 1.00 94.06 97 GLY A CA 1
ATOM 764 C C . GLY A 1 97 ? 11.845 -4.655 -11.225 1.00 94.06 97 GLY A C 1
ATOM 765 O O . GLY A 1 97 ? 12.425 -5.086 -10.224 1.00 94.06 97 GLY A O 1
ATOM 766 N N . THR A 1 98 ? 10.515 -4.588 -11.308 1.00 94.06 98 THR A N 1
ATOM 767 C CA . THR A 1 98 ? 9.601 -5.009 -10.239 1.00 94.06 98 THR A CA 1
ATOM 768 C C . THR A 1 98 ? 9.749 -6.499 -9.927 1.00 94.06 98 THR A C 1
ATOM 770 O O . THR A 1 98 ? 9.927 -6.871 -8.763 1.00 94.06 98 THR A O 1
ATOM 773 N N . LYS A 1 99 ? 9.751 -7.360 -10.955 1.00 92.81 99 LYS A N 1
ATOM 774 C CA . LYS A 1 99 ? 9.962 -8.810 -10.809 1.00 92.81 99 LYS A CA 1
ATOM 775 C C . LYS A 1 99 ? 11.312 -9.123 -10.177 1.00 92.81 99 LYS A C 1
ATOM 777 O O . LYS A 1 99 ? 11.376 -9.940 -9.260 1.00 92.81 99 LYS A O 1
ATOM 782 N N . ARG A 1 100 ? 12.380 -8.443 -10.606 1.00 94.56 100 ARG A N 1
ATOM 783 C CA . ARG A 1 100 ? 13.722 -8.617 -10.042 1.00 94.56 100 ARG A CA 1
ATOM 784 C C . ARG A 1 100 ? 13.765 -8.266 -8.557 1.00 94.56 100 ARG A C 1
ATOM 786 O O . ARG A 1 100 ? 14.310 -9.045 -7.777 1.00 94.56 100 ARG A O 1
ATOM 793 N N . TYR A 1 101 ? 13.186 -7.133 -8.158 1.00 95.50 101 TYR A N 1
ATOM 794 C CA . TYR A 1 101 ? 13.143 -6.717 -6.752 1.00 95.50 101 TYR A CA 1
ATOM 795 C C . TYR A 1 101 ? 12.418 -7.745 -5.874 1.00 95.50 101 TYR A C 1
ATOM 797 O O . TYR A 1 101 ? 12.972 -8.209 -4.875 1.00 95.50 101 TYR A O 1
ATOM 805 N N . PHE A 1 102 ? 11.211 -8.166 -6.262 1.00 93.94 102 PHE A N 1
ATOM 806 C CA . PHE A 1 102 ? 10.461 -9.163 -5.491 1.00 93.94 102 PHE A CA 1
ATOM 807 C C . PHE A 1 102 ? 11.127 -10.547 -5.526 1.00 93.94 102 PHE A C 1
ATOM 809 O O . PHE A 1 102 ? 11.192 -11.218 -4.494 1.00 93.94 102 PHE A O 1
ATOM 816 N N . GLY A 1 103 ? 11.746 -10.929 -6.645 1.00 92.25 103 GLY A N 1
ATOM 817 C CA . GLY A 1 103 ? 12.564 -12.137 -6.751 1.00 92.25 103 GLY A CA 1
ATOM 818 C C . GLY A 1 103 ? 13.721 -12.159 -5.745 1.00 92.25 103 GLY A C 1
ATOM 819 O O . GLY A 1 103 ? 13.914 -13.159 -5.053 1.00 92.25 103 GLY A O 1
ATOM 820 N N . GLN A 1 104 ? 14.430 -11.037 -5.568 1.00 93.50 104 GLN A N 1
ATOM 821 C CA . GLN A 1 104 ? 15.488 -10.894 -4.552 1.00 93.50 104 GLN A CA 1
ATOM 822 C C . GLN A 1 104 ? 14.959 -11.017 -3.113 1.00 93.50 104 GLN A C 1
ATOM 824 O O . GLN A 1 104 ? 15.677 -11.474 -2.224 1.00 93.50 104 GLN A O 1
ATOM 829 N N . LYS A 1 105 ? 13.687 -10.674 -2.879 1.00 90.12 105 LYS A N 1
ATOM 830 C CA . LYS A 1 105 ? 12.988 -10.859 -1.594 1.00 90.12 105 LYS A CA 1
ATOM 831 C C . LYS A 1 105 ? 12.366 -12.261 -1.447 1.00 90.12 105 LYS A C 1
ATOM 833 O O . LYS A 1 105 ? 11.578 -12.479 -0.526 1.00 90.12 105 LYS A O 1
ATOM 838 N N . GLN A 1 106 ? 12.723 -13.212 -2.320 1.00 89.38 106 GLN A N 1
ATOM 839 C CA . GLN A 1 106 ? 12.209 -14.591 -2.348 1.00 89.38 106 GLN A CA 1
ATOM 840 C C . GLN A 1 106 ? 10.692 -14.666 -2.611 1.00 89.38 106 GLN A C 1
ATOM 842 O O . GLN A 1 106 ? 10.005 -15.571 -2.138 1.00 89.38 106 GLN A O 1
ATOM 847 N N . LEU A 1 107 ? 10.165 -13.704 -3.374 1.00 85.19 107 LEU A N 1
ATOM 848 C CA . LEU A 1 107 ? 8.784 -13.650 -3.852 1.00 85.19 107 LEU A CA 1
ATOM 849 C C . LEU A 1 107 ? 8.771 -13.908 -5.356 1.00 85.19 107 LEU A C 1
ATOM 851 O O . LEU A 1 107 ? 8.748 -12.988 -6.166 1.00 85.19 107 LEU A O 1
ATOM 855 N N . GLY A 1 108 ? 8.842 -15.188 -5.725 1.00 77.50 108 GLY A N 1
ATOM 856 C CA . GLY A 1 108 ? 8.985 -15.604 -7.124 1.00 77.50 108 GLY A CA 1
ATOM 857 C C . GLY A 1 108 ? 7.706 -15.513 -7.960 1.00 77.50 108 GLY A C 1
ATOM 858 O O . GLY A 1 108 ? 7.774 -15.597 -9.180 1.00 77.50 108 GLY A O 1
ATOM 859 N N . THR A 1 109 ? 6.537 -15.355 -7.333 1.00 84.88 109 THR A N 1
ATOM 860 C CA . THR A 1 109 ? 5.258 -15.207 -8.042 1.00 84.88 109 THR A CA 1
ATOM 861 C C . THR A 1 109 ? 4.863 -13.738 -8.075 1.00 84.88 109 THR A C 1
ATOM 863 O O . THR A 1 109 ? 4.394 -13.194 -7.079 1.00 84.88 109 THR A O 1
ATOM 866 N N . VAL A 1 110 ? 5.064 -13.103 -9.229 1.00 88.12 110 VAL A N 1
ATOM 867 C CA . VAL A 1 110 ? 4.669 -11.717 -9.495 1.00 88.12 110 VAL A CA 1
ATOM 868 C C . VAL A 1 110 ? 3.779 -11.721 -10.730 1.00 88.12 110 VAL A C 1
ATOM 870 O O . VAL A 1 110 ? 4.244 -12.022 -11.830 1.00 88.12 110 VAL A O 1
ATOM 873 N N . LEU A 1 111 ? 2.499 -11.415 -10.536 1.00 86.38 111 LEU A N 1
ATOM 874 C CA . LEU A 1 111 ? 1.507 -11.321 -11.604 1.00 86.38 111 LEU A CA 1
ATOM 875 C C . LEU A 1 111 ? 1.296 -9.844 -11.943 1.00 86.38 111 LEU A C 1
ATOM 877 O O . LEU A 1 111 ? 1.078 -9.034 -11.043 1.00 86.38 111 LEU A O 1
ATOM 881 N N . SER A 1 112 ? 1.394 -9.493 -13.226 1.00 88.31 112 SER A N 1
ATOM 882 C CA . SER A 1 112 ? 0.951 -8.180 -13.697 1.00 88.31 112 SER A CA 1
ATOM 883 C C . SER A 1 112 ? -0.574 -8.122 -13.712 1.00 88.31 112 SER A C 1
ATOM 885 O O . SER A 1 112 ? -1.240 -9.158 -13.719 1.00 88.31 112 SER A O 1
ATOM 887 N N . TRP A 1 113 ? -1.121 -6.908 -13.764 1.00 83.50 113 TRP A N 1
ATOM 888 C CA . TRP A 1 113 ? -2.563 -6.710 -13.888 1.00 83.50 113 TRP A CA 1
ATOM 889 C C . TRP A 1 113 ? -3.146 -7.473 -15.086 1.00 83.50 113 TRP A C 1
ATOM 891 O O . TRP A 1 113 ? -4.077 -8.254 -14.911 1.00 83.50 113 TRP A O 1
ATOM 901 N N . ASP A 1 114 ? -2.524 -7.356 -16.263 1.00 84.38 114 ASP A N 1
ATOM 902 C CA . ASP A 1 114 ? -2.974 -8.032 -17.491 1.00 84.38 114 ASP A CA 1
ATOM 903 C C . ASP A 1 114 ? -3.005 -9.560 -17.369 1.00 84.38 114 ASP A C 1
ATOM 905 O O . ASP A 1 114 ? -3.852 -10.214 -17.964 1.00 84.38 114 ASP A O 1
ATOM 909 N N . ALA A 1 115 ? -2.111 -10.146 -16.567 1.00 82.94 115 ALA A N 1
ATOM 910 C CA . ALA A 1 115 ? -2.087 -11.587 -16.330 1.00 82.94 115 ALA A CA 1
ATOM 911 C C . ALA A 1 115 ? -3.201 -12.061 -15.377 1.00 82.94 115 ALA A C 1
ATOM 913 O O . ALA A 1 115 ? -3.449 -13.260 -15.287 1.00 82.94 115 ALA A O 1
ATOM 914 N N . MET A 1 116 ? -3.834 -11.147 -14.632 1.00 79.56 116 MET A N 1
ATOM 915 C CA . MET A 1 116 ? -4.925 -11.454 -13.700 1.00 79.56 116 MET A CA 1
ATOM 916 C C . MET A 1 116 ? -6.311 -11.286 -14.322 1.00 79.56 116 MET A C 1
ATOM 918 O O . MET A 1 116 ? -7.237 -11.986 -13.917 1.00 79.56 116 MET A O 1
ATOM 922 N N . VAL A 1 117 ? -6.464 -10.332 -15.243 1.00 76.25 117 VAL A N 1
ATOM 923 C CA . VAL A 1 117 ? -7.743 -10.034 -15.915 1.00 76.25 117 VAL A CA 1
ATOM 924 C C . VAL A 1 117 ? -7.844 -10.635 -17.321 1.00 76.25 117 VAL A C 1
ATOM 926 O O . VAL A 1 117 ? -8.863 -10.438 -17.983 1.00 76.25 117 VAL A O 1
ATOM 929 N N . GLY A 1 118 ? -6.793 -11.336 -17.761 1.00 50.53 118 GLY A N 1
ATOM 930 C CA . GLY A 1 118 ? -6.703 -12.057 -19.034 1.00 50.53 118 GLY A CA 1
ATOM 931 C C . GLY A 1 118 ? -7.326 -13.445 -19.017 1.00 50.53 118 GLY A C 1
ATOM 932 O O . GLY A 1 118 ? -7.289 -14.112 -17.958 1.00 50.53 118 GLY A O 1
#

Foldseek 3Di:
DDDPDPLVVQVVLLVVQCPPVVVLVVLLVVLVVQCVVDDDQVSNQVSQQVNQVSVCVSNVHDAPCVVQPVPAPWHKHDDDSNDDPDIDTDHPDDPVVVCVVCVVSVNNDDDDPVNVVD

Sequence (118 aa):
MGKKQDSREGIRRYRAMVKDRADLVEKVTLL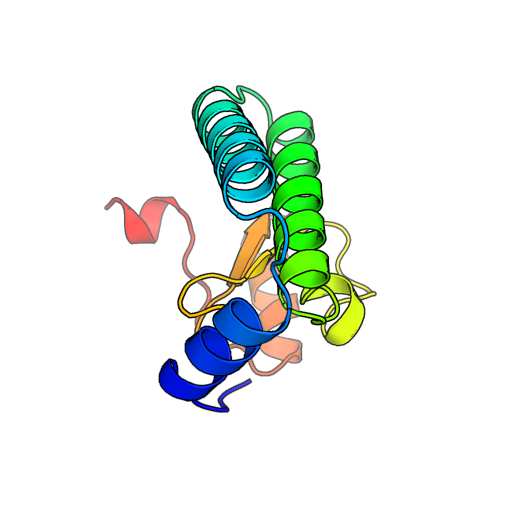TKALLESRDEDTFGEVMAAHEKLVGEALGLQPVQEKYFPDFPGRIKSLGAWGGDFILALSPWESEGTKRYFGQKQLGTVLSWDAMVG